Protein AF-A0A957TPV7-F1 (afdb_monomer_lite)

Foldseek 3Di:
DKAWFWQQPPVVVVRDTDIFIWAFDDADPVQQWTWIHGVVDPDGGDIDHVVSGVVGRVVVVVDDDDDDDDDDDD

pLDDT: mean 95.61, std 5.37, range [62.62, 98.5]

Sequence (74 aa):
VIVNVKTIGWTHWQNEETYHAVVVVGIDYDNQLIFIHDPFFSHAPIELTFTTFLVGWEEQRRQYAVIKLAELYE

Secondary structure (DSSP, 8-state):
-EEEEE-TT-GGGTT---EEEEEEEEEETTTTEEEEE-TT-SS-PEEEEHHHHHHHHHTTTT-EE---------

Radius of gyration: 13.43 Å; chains: 1; bounding box: 46×27×29 Å

Structure (mmCIF, N/CA/C/O backbone):
data_AF-A0A957TPV7-F1
#
_entry.id   AF-A0A957TPV7-F1
#
loop_
_atom_site.group_PDB
_atom_site.id
_atom_site.type_symbol
_atom_site.label_atom_id
_atom_site.label_alt_id
_atom_site.label_comp_id
_atom_site.label_asym_id
_atom_site.label_entity_id
_atom_site.label_seq_id
_atom_site.pdbx_PDB_ins_code
_atom_site.Cartn_x
_atom_site.Cartn_y
_atom_site.Cartn_z
_atom_site.occupancy
_atom_site.B_iso_or_equiv
_atom_site.auth_seq_id
_atom_site.auth_comp_id
_atom_site.auth_asym_id
_atom_site.auth_atom_id
_atom_site.pdbx_PDB_model_num
ATOM 1 N N . VAL A 1 1 ? -8.137 -0.813 4.207 1.00 96.06 1 VAL A N 1
ATOM 2 C CA . VAL A 1 1 ? -8.302 0.501 3.525 1.00 96.06 1 VAL A CA 1
ATOM 3 C C . VAL A 1 1 ? -7.693 0.385 2.139 1.00 96.06 1 VAL A C 1
ATOM 5 O O . VAL A 1 1 ? -6.610 -0.171 2.055 1.00 96.06 1 VAL A O 1
ATOM 8 N N . ILE A 1 2 ? -8.368 0.822 1.075 1.00 98.12 2 ILE A N 1
ATOM 9 C CA . ILE A 1 2 ? -7.817 0.784 -0.292 1.00 98.12 2 ILE A CA 1
ATOM 10 C C . ILE A 1 2 ? -7.108 2.109 -0.554 1.00 98.12 2 ILE A C 1
ATOM 12 O O . ILE A 1 2 ? -7.671 3.164 -0.272 1.00 98.12 2 ILE A O 1
ATOM 16 N N . VAL A 1 3 ? -5.886 2.069 -1.068 1.00 98.31 3 VAL A N 1
ATOM 17 C CA . VAL A 1 3 ? -5.022 3.241 -1.212 1.00 98.31 3 VAL A CA 1
ATOM 18 C C . VAL A 1 3 ? -4.442 3.290 -2.620 1.00 98.31 3 VAL A C 1
ATOM 20 O O . VAL A 1 3 ? -3.947 2.277 -3.110 1.00 98.31 3 VAL A O 1
ATOM 23 N N . ASN A 1 4 ? -4.507 4.461 -3.259 1.00 98.06 4 ASN A N 1
ATOM 24 C CA . ASN A 1 4 ? -3.799 4.720 -4.512 1.00 98.06 4 ASN A CA 1
ATOM 25 C C . ASN A 1 4 ? -2.361 5.148 -4.190 1.00 98.06 4 ASN A C 1
ATOM 27 O O . ASN A 1 4 ? -2.156 6.047 -3.373 1.00 98.06 4 ASN A O 1
ATOM 31 N N . VAL A 1 5 ? -1.378 4.507 -4.812 1.00 97.88 5 VAL A N 1
ATOM 32 C CA . VAL A 1 5 ? 0.050 4.713 -4.547 1.00 97.88 5 VAL A CA 1
ATOM 33 C C . VAL A 1 5 ? 0.850 4.736 -5.844 1.00 97.88 5 VAL A C 1
ATOM 35 O O . VAL A 1 5 ? 0.479 4.113 -6.838 1.00 97.88 5 VAL A O 1
ATOM 38 N N . LYS A 1 6 ? 1.988 5.428 -5.812 1.00 98.12 6 LYS A N 1
ATOM 39 C CA . LYS A 1 6 ? 3.084 5.234 -6.762 1.00 98.12 6 LYS A CA 1
ATOM 40 C C . LYS A 1 6 ? 4.182 4.409 -6.082 1.00 98.12 6 LYS A C 1
ATOM 42 O O . LYS A 1 6 ? 4.549 4.719 -4.953 1.00 98.12 6 LYS A O 1
ATOM 47 N N . THR A 1 7 ? 4.723 3.383 -6.734 1.00 97.25 7 THR A N 1
ATOM 48 C CA . THR A 1 7 ? 5.650 2.387 -6.137 1.00 97.25 7 THR A CA 1
ATOM 49 C C . THR A 1 7 ? 7.094 2.893 -5.943 1.00 97.25 7 THR A C 1
ATOM 51 O O . THR A 1 7 ? 8.063 2.145 -6.074 1.00 97.25 7 THR A O 1
ATOM 54 N N . ILE A 1 8 ? 7.270 4.180 -5.628 1.00 96.50 8 ILE A N 1
ATOM 55 C CA . ILE A 1 8 ? 8.584 4.828 -5.499 1.00 96.50 8 ILE A CA 1
ATOM 56 C C . ILE A 1 8 ? 9.378 4.207 -4.350 1.00 96.50 8 ILE A C 1
ATOM 58 O O . ILE A 1 8 ? 8.979 4.279 -3.187 1.00 96.50 8 ILE A O 1
ATOM 62 N N . GLY A 1 9 ? 10.534 3.628 -4.679 1.00 93.81 9 GLY A N 1
ATOM 63 C CA . GLY A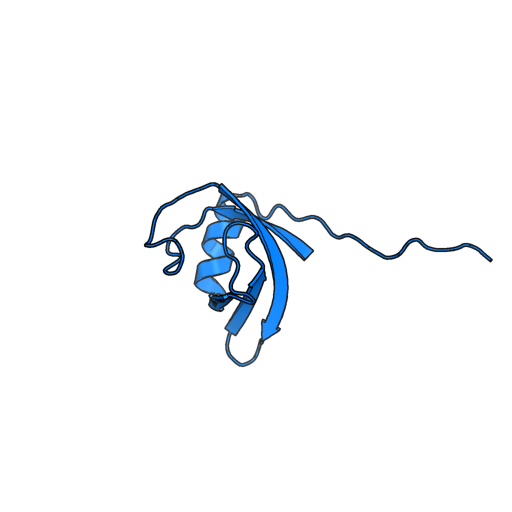 1 9 ? 11.424 2.997 -3.701 1.00 93.81 9 GLY A CA 1
ATOM 64 C C . GLY A 1 9 ? 10.870 1.699 -3.106 1.00 93.81 9 GLY A C 1
ATOM 65 O O . GLY A 1 9 ? 11.297 1.290 -2.025 1.00 93.81 9 GLY A O 1
ATOM 66 N N . TRP A 1 10 ? 9.898 1.062 -3.768 1.00 96.38 10 TRP A N 1
ATOM 67 C CA . TRP A 1 10 ? 9.342 -0.217 -3.332 1.00 96.38 10 TRP A CA 1
ATOM 68 C C . TRP A 1 10 ? 10.215 -1.357 -3.866 1.00 96.38 10 TRP A C 1
ATOM 70 O O . TRP A 1 10 ? 10.237 -1.657 -5.060 1.00 96.38 10 TRP A O 1
ATOM 80 N N . THR A 1 11 ? 10.945 -2.019 -2.967 1.00 94.88 11 THR A N 1
ATOM 81 C CA . THR A 1 11 ? 11.922 -3.066 -3.318 1.00 94.88 11 THR A CA 1
ATOM 82 C C . THR A 1 11 ? 11.285 -4.292 -3.971 1.00 94.88 11 THR A C 1
ATOM 84 O O . THR A 1 11 ? 11.883 -4.882 -4.867 1.00 94.88 11 THR A O 1
ATOM 87 N N . HIS A 1 12 ? 10.062 -4.654 -3.576 1.00 94.44 12 HIS A N 1
ATOM 88 C CA . HIS A 1 12 ? 9.315 -5.772 -4.163 1.00 94.44 12 HIS A CA 1
ATOM 89 C C . HIS A 1 12 ? 8.876 -5.506 -5.615 1.00 94.44 12 HIS A C 1
ATOM 91 O O . HIS A 1 12 ? 8.686 -6.454 -6.371 1.00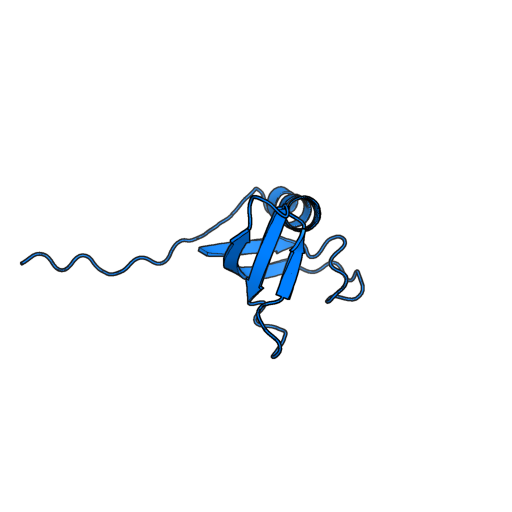 94.44 12 HIS A O 1
ATOM 97 N N . TRP A 1 13 ? 8.816 -4.235 -6.027 1.00 95.88 13 TRP A N 1
ATOM 98 C CA . TRP A 1 13 ? 8.667 -3.802 -7.422 1.00 95.88 13 TRP A CA 1
ATOM 99 C C . TRP A 1 13 ? 10.012 -3.619 -8.143 1.00 95.88 13 TRP A C 1
ATOM 101 O O . TRP A 1 13 ? 10.058 -3.051 -9.224 1.00 95.88 13 TRP A O 1
ATOM 111 N N . GLN A 1 14 ? 11.131 -4.057 -7.554 1.00 94.94 14 GLN A N 1
ATOM 112 C CA . GLN A 1 14 ? 12.482 -3.871 -8.107 1.00 94.94 14 GLN A CA 1
ATOM 113 C C . GLN A 1 14 ? 12.822 -2.397 -8.409 1.00 94.94 14 GLN A C 1
ATOM 115 O O . GLN A 1 14 ? 13.643 -2.106 -9.276 1.00 94.94 14 GLN A O 1
ATOM 120 N N . ASN A 1 15 ? 12.224 -1.465 -7.654 1.00 90.69 15 ASN A N 1
ATOM 121 C CA . ASN A 1 15 ? 12.282 -0.014 -7.875 1.00 90.69 15 ASN A CA 1
ATOM 122 C C . ASN A 1 15 ? 11.657 0.468 -9.197 1.00 90.69 15 ASN A C 1
ATOM 124 O O . ASN A 1 15 ? 11.889 1.611 -9.591 1.00 90.69 15 ASN A O 1
ATOM 128 N N . GLU A 1 16 ? 10.853 -0.357 -9.872 1.00 96.38 16 GLU A N 1
ATOM 129 C CA . GLU A 1 16 ? 9.990 0.127 -10.944 1.00 96.38 16 GLU A CA 1
ATOM 130 C C . GLU A 1 16 ? 8.905 1.040 -10.369 1.00 96.38 16 GLU A C 1
ATOM 132 O O . GLU A 1 16 ? 8.252 0.722 -9.371 1.00 96.38 16 GLU A O 1
ATOM 137 N N . GLU A 1 17 ? 8.712 2.191 -11.010 1.00 96.56 17 GLU A N 1
ATOM 138 C CA . GLU A 1 17 ? 7.705 3.174 -10.628 1.00 96.56 17 GLU A CA 1
ATOM 139 C C . GLU A 1 17 ? 6.445 3.007 -11.482 1.00 96.56 17 GLU A C 1
ATOM 141 O O . GLU A 1 17 ? 6.404 3.399 -12.648 1.00 96.56 17 GLU A O 1
ATOM 146 N N . THR A 1 18 ? 5.393 2.468 -10.878 1.00 96.75 18 THR A N 1
ATOM 147 C CA . THR A 1 18 ? 4.063 2.320 -11.469 1.00 96.75 18 THR A CA 1
ATOM 148 C C . THR A 1 18 ? 2.991 2.850 -10.517 1.00 96.75 18 THR A C 1
ATOM 150 O O . THR A 1 18 ? 3.259 3.128 -9.344 1.00 96.75 18 THR A O 1
ATOM 153 N N . TYR A 1 19 ? 1.774 3.023 -11.029 1.00 97.19 19 TYR A N 1
ATOM 154 C CA . TYR A 1 19 ? 0.602 3.374 -10.230 1.00 97.19 19 TYR A CA 1
ATOM 155 C C . TYR A 1 19 ? -0.165 2.116 -9.861 1.00 97.19 19 TYR A C 1
ATOM 157 O O . TYR A 1 19 ? -0.407 1.260 -10.716 1.00 97.19 19 TYR A O 1
ATOM 165 N N . HIS A 1 20 ? -0.585 2.019 -8.604 1.00 96.62 20 HIS A N 1
ATOM 166 C CA . HIS A 1 20 ? -1.2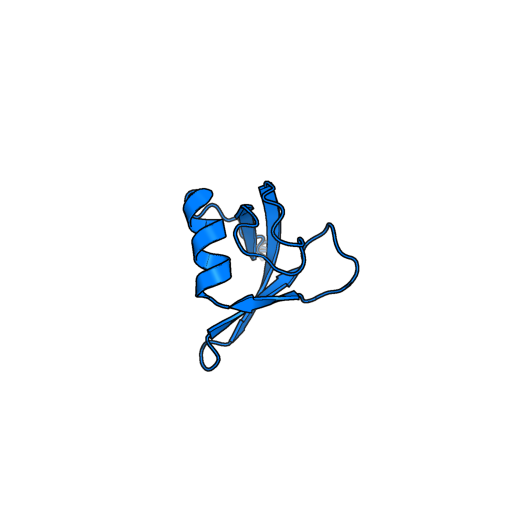96 0.845 -8.132 1.00 96.62 20 HIS A CA 1
ATOM 167 C C . HIS A 1 20 ? -2.337 1.169 -7.062 1.00 96.62 20 HIS A C 1
ATOM 169 O O . HIS A 1 20 ? -2.238 2.163 -6.343 1.00 96.62 20 HIS A O 1
ATOM 175 N N . ALA A 1 21 ? -3.340 0.298 -6.954 1.00 97.62 21 ALA A N 1
ATOM 176 C CA . ALA A 1 21 ? -4.305 0.313 -5.865 1.00 97.62 21 ALA A CA 1
ATOM 177 C C . ALA A 1 21 ? -4.013 -0.869 -4.938 1.00 97.62 21 ALA A C 1
ATOM 179 O O . ALA A 1 21 ? -4.150 -2.025 -5.335 1.00 97.62 21 ALA A O 1
ATOM 180 N N . VAL A 1 22 ? -3.621 -0.574 -3.701 1.00 97.81 22 VAL A N 1
ATOM 181 C CA . VAL A 1 22 ? -3.244 -1.580 -2.697 1.00 97.81 22 VAL A CA 1
ATOM 182 C C . VAL A 1 22 ? -4.206 -1.555 -1.519 1.00 97.81 22 VAL A C 1
ATOM 184 O O . VAL A 1 22 ? -4.855 -0.542 -1.249 1.00 97.81 22 VAL A O 1
ATOM 187 N N . VAL A 1 23 ? -4.305 -2.661 -0.785 1.00 98.19 23 VAL A N 1
ATOM 188 C CA . VAL A 1 23 ? -5.106 -2.731 0.442 1.00 98.19 23 VAL A CA 1
ATOM 189 C C . VAL A 1 23 ? -4.181 -2.696 1.646 1.00 98.19 23 VAL A C 1
ATOM 191 O O . VAL A 1 23 ? -3.436 -3.639 1.876 1.00 98.19 23 VAL A O 1
ATOM 194 N N . VAL A 1 24 ? -4.257 -1.646 2.458 1.00 97.88 24 VAL A N 1
ATOM 195 C CA . VAL A 1 24 ? -3.624 -1.626 3.783 1.00 97.88 24 VAL A CA 1
ATOM 196 C C . VAL A 1 24 ? -4.420 -2.541 4.711 1.00 97.88 24 VAL A C 1
ATOM 198 O O . VAL A 1 24 ? -5.626 -2.319 4.909 1.00 97.88 24 VAL A O 1
ATOM 201 N N . VAL A 1 25 ? -3.739 -3.553 5.254 1.00 97.56 25 VAL A N 1
ATOM 202 C CA . VAL A 1 25 ? -4.307 -4.609 6.113 1.00 97.56 25 VAL A CA 1
ATOM 203 C C . VAL A 1 25 ? -3.774 -4.579 7.546 1.00 97.56 25 VAL A C 1
ATOM 205 O O . VAL A 1 25 ? -4.395 -5.163 8.428 1.00 97.56 25 VAL A O 1
ATOM 208 N N . GLY A 1 26 ? -2.674 -3.869 7.803 1.00 97.56 26 GLY A N 1
ATOM 209 C CA . GLY A 1 26 ? -2.107 -3.731 9.143 1.00 97.56 26 GLY A CA 1
ATOM 210 C C . GLY A 1 26 ? -1.160 -2.542 9.258 1.00 97.56 26 GLY A C 1
ATOM 211 O O . GLY A 1 26 ? -0.569 -2.109 8.267 1.00 97.56 26 GLY A O 1
ATOM 212 N N . ILE A 1 27 ? -1.035 -2.020 10.476 1.00 98.00 27 ILE A N 1
ATOM 213 C CA . ILE A 1 27 ? -0.106 -0.949 10.844 1.00 98.00 27 ILE A CA 1
ATOM 214 C C . ILE A 1 27 ? 0.523 -1.339 12.183 1.00 98.00 27 ILE A C 1
ATOM 216 O O . ILE A 1 27 ? -0.197 -1.542 13.159 1.00 98.00 27 ILE A O 1
ATOM 220 N N . ASP A 1 28 ? 1.848 -1.428 12.219 1.00 98.12 28 ASP A N 1
ATOM 221 C CA . ASP A 1 28 ? 2.642 -1.559 13.437 1.00 98.12 28 ASP A CA 1
ATOM 222 C C . ASP A 1 28 ? 3.325 -0.216 13.713 1.00 98.12 28 ASP A C 1
ATOM 224 O O . ASP A 1 28 ? 4.265 0.194 13.025 1.00 98.12 28 ASP A O 1
ATOM 228 N N . TYR A 1 29 ? 2.800 0.502 14.704 1.00 97.06 29 TYR A N 1
ATOM 229 C CA . TYR A 1 29 ? 3.300 1.819 15.084 1.00 97.06 29 TYR A CA 1
ATOM 230 C C . TYR A 1 29 ? 4.637 1.758 15.826 1.00 97.06 29 TYR A C 1
ATOM 232 O O . TYR A 1 29 ? 5.423 2.696 15.693 1.00 97.06 29 TYR A O 1
ATOM 240 N N . ASP A 1 30 ? 4.919 0.684 16.562 1.00 98.00 30 ASP A N 1
ATOM 241 C CA . ASP A 1 30 ? 6.144 0.575 17.358 1.00 98.00 30 ASP A CA 1
ATOM 242 C C . ASP A 1 30 ? 7.355 0.361 16.444 1.00 98.00 30 ASP A C 1
ATOM 244 O O . ASP A 1 30 ? 8.401 0.983 16.633 1.00 98.00 30 ASP A O 1
ATOM 248 N N . ASN A 1 31 ? 7.183 -0.445 15.393 1.00 98.00 31 ASN A N 1
ATOM 249 C CA . ASN A 1 31 ? 8.231 -0.730 14.410 1.00 98.00 31 ASN A CA 1
ATOM 250 C C . ASN A 1 31 ? 8.174 0.162 13.157 1.00 98.00 31 ASN A C 1
ATOM 252 O O . ASN A 1 31 ? 9.040 0.052 12.290 1.00 98.00 31 ASN A O 1
ATOM 256 N N . GLN A 1 32 ? 7.189 1.065 13.055 1.00 98.19 32 GLN A N 1
ATOM 257 C CA . GLN A 1 32 ? 6.974 1.944 11.894 1.00 98.19 32 GLN A CA 1
ATOM 258 C C . GLN A 1 32 ? 6.779 1.160 10.580 1.00 98.19 32 GLN A C 1
ATOM 260 O O . GLN A 1 32 ? 7.335 1.521 9.534 1.00 98.19 32 GLN A O 1
ATOM 265 N N . LEU A 1 33 ? 5.964 0.098 10.625 1.00 98.38 33 LEU A N 1
ATOM 266 C CA . LEU A 1 33 ? 5.695 -0.798 9.495 1.00 98.38 33 LEU A CA 1
ATOM 267 C C . LEU A 1 33 ? 4.227 -0.763 9.054 1.00 98.38 33 LEU A C 1
ATOM 269 O O . LEU A 1 33 ? 3.304 -0.811 9.865 1.00 98.38 33 LEU A O 1
ATOM 273 N N . ILE A 1 34 ? 4.005 -0.721 7.745 1.00 98.19 34 ILE A N 1
ATOM 274 C CA . ILE A 1 34 ? 2.701 -0.873 7.099 1.00 98.19 34 ILE A CA 1
ATOM 275 C C . ILE A 1 34 ? 2.694 -2.192 6.337 1.00 98.19 34 ILE A C 1
ATOM 277 O O . ILE A 1 34 ? 3.629 -2.512 5.607 1.00 98.19 34 ILE A O 1
ATOM 281 N N . PHE A 1 35 ? 1.595 -2.926 6.469 1.00 98.50 35 PHE A N 1
ATOM 282 C CA . PHE A 1 35 ? 1.370 -4.188 5.780 1.00 98.50 35 PHE A CA 1
ATOM 283 C C . PHE A 1 35 ? 0.297 -3.998 4.711 1.00 98.50 35 PHE A C 1
ATOM 285 O O . PHE A 1 35 ? -0.820 -3.550 5.009 1.00 98.50 35 PHE A O 1
ATOM 292 N N . ILE A 1 36 ? 0.630 -4.340 3.467 1.00 98.38 36 ILE A N 1
ATOM 293 C CA . ILE A 1 36 ? -0.256 -4.182 2.311 1.00 98.38 36 ILE A CA 1
ATOM 294 C C . ILE A 1 36 ? -0.522 -5.507 1.599 1.00 98.38 36 ILE A C 1
ATOM 296 O O . ILE A 1 36 ? 0.318 -6.402 1.567 1.00 98.38 36 ILE A O 1
ATOM 300 N N . HIS A 1 37 ? -1.689 -5.615 0.975 1.00 98.44 37 HIS A N 1
ATOM 301 C CA . HIS A 1 37 ? -1.937 -6.551 -0.115 1.00 98.44 37 HIS A CA 1
ATOM 302 C C . HIS A 1 37 ? -1.871 -5.773 -1.427 1.00 98.44 37 HIS A C 1
ATOM 304 O O . HIS A 1 37 ? -2.689 -4.880 -1.668 1.00 98.44 37 HIS A O 1
ATOM 310 N N . ASP A 1 38 ? -0.901 -6.119 -2.263 1.00 97.38 38 ASP A N 1
ATOM 311 C CA . ASP A 1 38 ? -0.783 -5.622 -3.626 1.00 97.38 38 ASP A CA 1
ATOM 312 C C . ASP A 1 38 ? -1.330 -6.703 -4.582 1.00 97.38 38 ASP A C 1
ATOM 314 O O . ASP A 1 38 ? -0.795 -7.813 -4.594 1.00 97.38 38 ASP A O 1
ATOM 318 N N . PRO A 1 39 ? -2.393 -6.430 -5.366 1.00 96.56 39 PRO A N 1
ATOM 319 C CA . PRO A 1 39 ? -3.043 -7.444 -6.196 1.00 96.56 39 PRO A CA 1
ATOM 320 C C . PRO A 1 39 ? -2.172 -7.982 -7.341 1.00 96.56 39 PRO A C 1
ATOM 322 O O . PRO A 1 39 ? -2.549 -8.981 -7.953 1.00 96.56 39 PRO A O 1
ATOM 325 N N . PHE A 1 40 ? -1.030 -7.357 -7.642 1.00 97.00 40 PHE A N 1
ATOM 326 C CA . PHE A 1 40 ? -0.081 -7.875 -8.625 1.00 97.00 40 PHE A CA 1
ATOM 327 C C . PHE A 1 40 ? 0.683 -9.102 -8.100 1.00 97.00 40 PHE A C 1
ATOM 329 O O . PHE A 1 40 ? 1.072 -9.971 -8.881 1.00 97.00 40 PHE A O 1
ATOM 336 N N . PHE A 1 41 ? 0.870 -9.212 -6.780 1.00 96.69 41 PHE A N 1
ATOM 337 C CA . PHE A 1 41 ? 1.645 -10.285 -6.162 1.00 96.69 41 PHE A CA 1
ATOM 338 C C . PHE A 1 41 ? 0.749 -11.301 -5.452 1.00 96.69 41 PHE A C 1
ATOM 340 O O . PHE A 1 41 ? -0.168 -10.962 -4.711 1.00 96.69 41 PHE A O 1
ATOM 347 N N . SER A 1 42 ? 1.067 -12.586 -5.618 1.00 95.44 42 SER A N 1
ATOM 348 C CA . SER A 1 42 ? 0.389 -13.673 -4.901 1.00 95.44 42 SER A CA 1
ATOM 349 C C . SER A 1 42 ? 0.868 -13.841 -3.455 1.00 95.44 42 SER A C 1
ATOM 351 O O . SER A 1 42 ? 0.217 -14.526 -2.670 1.00 95.44 42 SER A O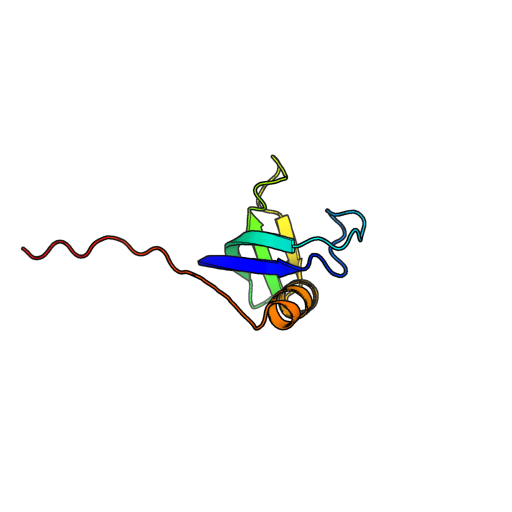 1
ATOM 353 N N . HIS A 1 43 ? 2.026 -13.273 -3.106 1.00 94.62 43 HIS A N 1
ATOM 354 C CA . HIS A 1 43 ? 2.562 -13.292 -1.750 1.00 94.62 43 HIS A CA 1
ATOM 355 C C . HIS A 1 43 ? 2.080 -12.060 -0.985 1.00 94.62 43 HIS A C 1
ATOM 357 O O . HIS A 1 43 ? 2.277 -10.932 -1.432 1.00 94.62 43 HIS A O 1
ATOM 363 N N . ALA A 1 44 ? 1.451 -12.288 0.164 1.00 95.56 44 ALA A N 1
ATOM 364 C CA . ALA A 1 44 ? 0.882 -11.245 0.999 1.00 95.56 44 ALA A CA 1
ATOM 365 C C . ALA A 1 44 ? 0.843 -11.690 2.478 1.00 95.56 44 ALA A C 1
ATOM 367 O O . ALA A 1 44 ? 0.763 -12.896 2.738 1.00 95.56 44 ALA A O 1
ATOM 368 N N . PRO A 1 45 ? 0.844 -10.744 3.437 1.00 97.50 45 PRO A N 1
ATOM 369 C CA . PRO A 1 45 ? 1.028 -9.307 3.231 1.00 97.50 45 PRO A CA 1
ATOM 370 C C . PRO A 1 45 ? 2.483 -8.942 2.903 1.00 97.50 45 PRO A C 1
ATOM 372 O O . PRO A 1 45 ? 3.416 -9.616 3.328 1.00 97.50 45 PRO A O 1
ATOM 375 N N . ILE A 1 46 ? 2.665 -7.855 2.158 1.00 98.00 46 ILE A N 1
ATOM 376 C CA . ILE A 1 46 ? 3.972 -7.246 1.901 1.00 98.00 46 ILE A CA 1
ATOM 377 C C . ILE A 1 46 ? 4.214 -6.175 2.963 1.00 98.00 46 ILE A C 1
ATOM 379 O O . ILE A 1 46 ? 3.359 -5.319 3.200 1.00 98.00 46 ILE A O 1
ATOM 383 N N . GLU A 1 47 ? 5.381 -6.228 3.594 1.00 97.88 47 GLU A N 1
ATOM 384 C CA . GLU A 1 47 ? 5.829 -5.253 4.584 1.00 97.88 47 GLU A CA 1
ATOM 385 C C . GLU A 1 47 ? 6.517 -4.059 3.910 1.00 97.88 47 GLU A C 1
ATOM 387 O O . GLU A 1 47 ? 7.341 -4.215 3.005 1.00 97.88 47 GLU A O 1
ATOM 392 N N . LEU A 1 48 ? 6.188 -2.854 4.372 1.00 97.56 48 LEU A N 1
ATOM 393 C CA . LEU A 1 48 ? 6.826 -1.599 3.995 1.00 97.56 48 LEU A CA 1
ATOM 394 C C . LEU A 1 48 ? 7.080 -0.747 5.236 1.00 97.56 48 LEU A C 1
ATOM 396 O O . LEU A 1 48 ? 6.301 -0.768 6.184 1.00 97.56 48 LEU A O 1
ATOM 400 N N . THR A 1 49 ? 8.115 0.090 5.205 1.00 97.94 49 THR A N 1
ATOM 401 C CA . THR A 1 49 ? 8.258 1.142 6.222 1.00 97.94 49 THR A CA 1
ATOM 402 C C . THR A 1 49 ? 7.206 2.234 6.019 1.00 97.94 49 THR A C 1
ATOM 404 O O . THR A 1 49 ? 6.758 2.478 4.892 1.00 97.94 49 THR A O 1
ATOM 407 N N . PHE A 1 50 ? 6.863 2.955 7.090 1.00 97.50 50 PHE A N 1
ATOM 408 C CA . P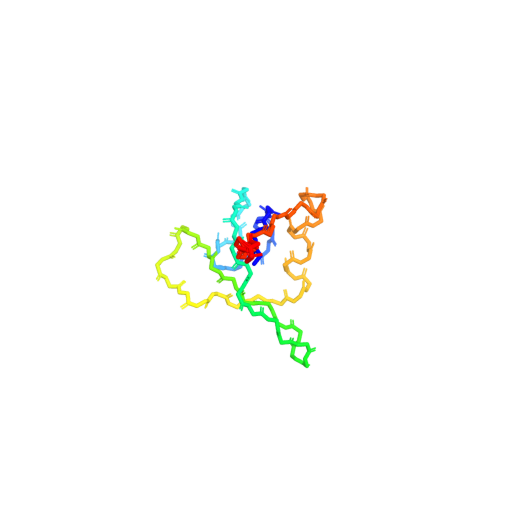HE A 1 50 ? 5.996 4.136 7.019 1.00 97.50 50 PHE A CA 1
ATOM 409 C C . PHE A 1 50 ? 6.493 5.126 5.967 1.00 97.50 50 PHE A C 1
ATOM 411 O O . PHE A 1 50 ? 5.724 5.544 5.108 1.00 97.50 50 PHE A O 1
ATOM 418 N N . THR A 1 51 ? 7.782 5.466 5.998 1.00 97.31 51 THR A N 1
ATOM 419 C CA . THR A 1 51 ? 8.389 6.426 5.069 1.00 97.31 51 THR A CA 1
ATOM 420 C C . THR A 1 51 ? 8.209 5.993 3.616 1.00 97.31 51 THR A C 1
ATOM 422 O O . THR A 1 51 ? 7.727 6.779 2.802 1.00 97.31 51 THR A O 1
ATOM 425 N N . THR A 1 52 ? 8.535 4.738 3.292 1.00 97.06 52 THR A N 1
ATOM 426 C CA . THR A 1 52 ? 8.419 4.199 1.927 1.00 97.06 52 THR A CA 1
ATOM 427 C C . THR A 1 52 ? 6.976 4.235 1.421 1.00 97.06 52 THR A C 1
ATOM 429 O O . THR A 1 52 ? 6.721 4.618 0.279 1.00 97.06 52 THR A O 1
ATOM 432 N N . PHE A 1 53 ? 6.013 3.875 2.269 1.00 97.88 53 PHE A N 1
ATOM 433 C CA . PHE A 1 53 ? 4.599 3.931 1.907 1.00 97.88 53 PHE A CA 1
ATOM 434 C C . PHE A 1 53 ? 4.094 5.377 1.752 1.00 97.88 53 PHE A C 1
ATOM 436 O O . PHE A 1 53 ? 3.412 5.697 0.778 1.00 97.88 53 PHE A O 1
ATOM 443 N N . LEU A 1 54 ? 4.443 6.265 2.691 1.00 97.44 54 LEU A N 1
ATOM 444 C CA . LEU A 1 54 ? 3.978 7.654 2.722 1.00 97.44 54 LEU A CA 1
ATOM 445 C C . LEU A 1 54 ? 4.426 8.452 1.498 1.00 97.44 54 LEU A C 1
ATOM 447 O O . LEU A 1 54 ? 3.629 9.231 0.985 1.00 97.44 54 LEU A O 1
ATOM 451 N N . VAL A 1 55 ? 5.654 8.246 1.011 1.00 97.75 55 VAL A N 1
ATOM 452 C CA . VAL A 1 55 ? 6.141 8.891 -0.221 1.00 97.75 55 VAL A CA 1
ATOM 453 C C . VAL A 1 55 ? 5.262 8.499 -1.410 1.00 97.75 55 VAL A C 1
ATOM 455 O O . VAL A 1 55 ? 4.741 9.367 -2.106 1.00 97.75 55 VAL A O 1
ATOM 458 N N . GLY A 1 56 ? 5.019 7.198 -1.601 1.00 97.25 56 GLY A N 1
ATOM 459 C CA . GLY A 1 56 ? 4.177 6.706 -2.694 1.00 97.25 56 GLY A CA 1
ATOM 460 C C . GLY A 1 56 ? 2.724 7.183 -2.617 1.00 97.25 56 GLY A C 1
ATOM 461 O O . GLY A 1 56 ? 2.094 7.434 -3.645 1.00 97.25 56 GLY A O 1
ATOM 462 N N . TRP A 1 57 ? 2.193 7.334 -1.403 1.00 98.06 57 TRP A N 1
ATOM 463 C CA . TRP A 1 57 ? 0.834 7.819 -1.167 1.00 98.06 57 TRP A CA 1
ATOM 464 C C . TRP A 1 57 ? 0.696 9.339 -1.355 1.00 98.06 57 TRP A C 1
ATOM 466 O O . TRP A 1 57 ? -0.299 9.802 -1.918 1.00 98.06 57 TRP A O 1
ATOM 476 N N . GLU A 1 58 ? 1.688 10.126 -0.927 1.00 98.12 58 GLU A N 1
ATOM 477 C CA . GLU A 1 58 ? 1.726 11.586 -1.115 1.00 98.12 58 GLU A CA 1
ATOM 478 C C . GLU A 1 58 ? 1.723 11.961 -2.600 1.00 98.12 58 GLU A C 1
ATOM 480 O O . GLU A 1 58 ? 0.959 12.828 -3.018 1.00 98.12 58 GLU A O 1
ATOM 485 N N . GLU A 1 59 ? 2.486 11.238 -3.419 1.00 97.50 59 GLU A N 1
ATOM 486 C CA . GLU A 1 59 ? 2.527 11.437 -4.874 1.00 97.50 59 GLU A CA 1
ATOM 487 C C . GLU A 1 59 ? 1.164 11.205 -5.540 1.00 97.50 59 GLU A C 1
ATOM 489 O O . GLU A 1 59 ? 0.873 11.754 -6.602 1.00 97.50 59 GLU A O 1
ATOM 494 N N . GLN A 1 60 ? 0.293 10.425 -4.896 1.00 97.19 60 GLN A N 1
ATOM 495 C CA . GLN A 1 60 ? -1.101 10.214 -5.293 1.00 97.19 60 GLN A CA 1
ATOM 496 C C . GLN A 1 60 ? -2.085 11.066 -4.476 1.00 97.19 60 GLN A C 1
ATOM 498 O O . GLN A 1 60 ? -3.262 10.726 -4.344 1.00 97.19 60 GLN A O 1
ATOM 503 N N . ARG A 1 61 ? -1.618 12.197 -3.927 1.00 97.38 61 ARG A N 1
ATOM 504 C CA . ARG A 1 61 ? -2.405 13.179 -3.157 1.00 97.38 61 ARG A CA 1
ATOM 505 C C . ARG A 1 61 ? -3.163 12.564 -1.987 1.00 97.38 61 ARG A C 1
ATOM 507 O O . ARG A 1 61 ? -4.277 12.980 -1.669 1.00 97.38 61 ARG A O 1
ATOM 514 N N . ARG A 1 62 ? -2.575 11.538 -1.376 1.00 96.81 62 ARG A N 1
ATOM 515 C CA . ARG A 1 62 ? -3.149 10.796 -0.255 1.00 96.81 62 ARG A CA 1
ATOM 516 C C . ARG A 1 62 ? -4.556 10.244 -0.525 1.00 96.81 62 ARG A C 1
ATOM 518 O O . ARG A 1 62 ? -5.383 10.171 0.381 1.00 96.81 62 ARG A O 1
ATOM 525 N N . GLN A 1 63 ? -4.850 9.837 -1.759 1.00 98.06 63 GLN A N 1
ATOM 526 C CA . GLN A 1 63 ? -6.145 9.245 -2.102 1.00 98.06 63 GLN A CA 1
ATOM 527 C C . GLN A 1 63 ? -6.343 7.879 -1.433 1.00 98.06 63 GLN A C 1
ATOM 529 O O . GLN A 1 63 ? -5.467 7.014 -1.475 1.00 98.06 63 GLN A O 1
ATOM 534 N N . TYR A 1 64 ? -7.515 7.673 -0.832 1.00 98.00 64 TYR A N 1
ATOM 535 C CA . TYR A 1 64 ? -7.907 6.399 -0.238 1.00 98.00 64 TYR A CA 1
ATOM 536 C C . TYR A 1 64 ? -9.422 6.193 -0.310 1.00 98.00 64 TYR A C 1
ATOM 538 O O . TYR A 1 64 ? -10.197 7.142 -0.430 1.00 98.00 64 TYR A O 1
ATOM 546 N N . ALA A 1 65 ? -9.833 4.935 -0.205 1.00 97.25 65 ALA A N 1
ATOM 547 C CA . ALA A 1 65 ? -11.216 4.519 -0.065 1.00 97.25 65 ALA A CA 1
ATOM 548 C C . ALA A 1 65 ? -11.354 3.536 1.104 1.00 97.25 65 ALA A C 1
ATOM 550 O O . ALA A 1 65 ? -10.477 2.708 1.376 1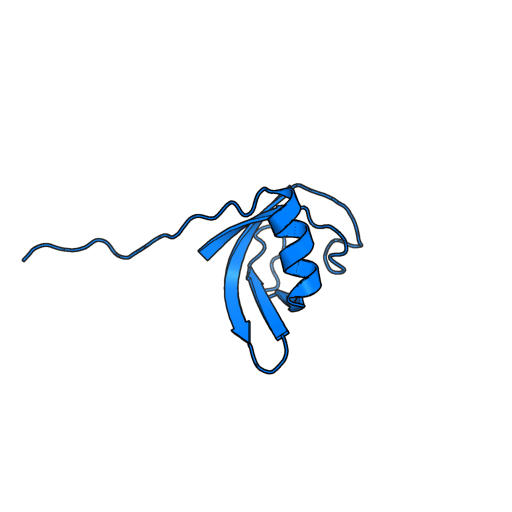.00 97.25 65 ALA A O 1
ATOM 551 N N . VAL A 1 66 ? -12.486 3.610 1.799 1.00 94.75 66 VAL A N 1
ATOM 552 C CA . VAL A 1 66 ? -12.837 2.694 2.886 1.00 94.75 66 VAL A CA 1
ATOM 553 C C . VAL A 1 66 ? -14.120 1.975 2.505 1.00 94.75 66 VAL A C 1
ATOM 555 O O . VAL A 1 66 ? -15.130 2.611 2.217 1.00 94.75 66 VAL A O 1
ATOM 558 N N . ILE A 1 67 ? -14.074 0.646 2.521 1.00 90.06 67 ILE A N 1
ATOM 559 C CA . ILE A 1 67 ? -15.268 -0.193 2.457 1.00 90.06 67 ILE A CA 1
ATOM 560 C C . ILE A 1 67 ? -15.657 -0.487 3.903 1.00 90.06 67 ILE A C 1
ATOM 562 O O . ILE A 1 67 ? -14.839 -1.004 4.665 1.00 90.06 67 ILE A O 1
ATOM 566 N N . LYS A 1 68 ? -16.883 -0.123 4.283 1.00 89.88 68 LYS A N 1
ATOM 567 C CA . LYS A 1 68 ? -17.460 -0.421 5.598 1.00 89.88 68 LYS A CA 1
ATOM 568 C C . LYS A 1 68 ? -18.603 -1.421 5.454 1.00 89.88 68 LYS A C 1
ATOM 570 O O . LYS A 1 68 ? -19.186 -1.538 4.377 1.00 89.88 68 LYS A O 1
ATOM 575 N N . LEU A 1 69 ? -18.919 -2.127 6.537 1.00 91.62 69 LEU A N 1
ATOM 576 C CA . LEU A 1 69 ? -20.126 -2.948 6.588 1.00 91.62 69 LEU A CA 1
ATOM 577 C C . LEU A 1 69 ? -21.356 -2.063 6.358 1.00 91.62 69 LEU A C 1
ATOM 579 O O . LEU A 1 69 ? -21.390 -0.911 6.798 1.00 91.62 69 LEU A O 1
ATOM 583 N N . ALA A 1 70 ? -22.347 -2.603 5.650 1.00 87.69 70 ALA A N 1
ATOM 584 C CA . ALA A 1 70 ? -23.630 -1.938 5.508 1.00 87.69 70 ALA A CA 1
ATOM 585 C C . ALA A 1 70 ? -24.282 -1.822 6.891 1.00 87.69 70 ALA A C 1
ATOM 587 O O . ALA A 1 70 ? -24.351 -2.802 7.633 1.00 87.69 70 ALA A O 1
ATOM 588 N N . GLU A 1 71 ? -24.748 -0.624 7.232 1.00 85.94 71 GLU A N 1
ATOM 589 C CA . GLU A 1 71 ? -25.594 -0.430 8.404 1.00 85.94 71 GLU A CA 1
ATOM 590 C C . GLU A 1 71 ? -26.967 -1.012 8.059 1.00 85.94 71 GLU A C 1
ATOM 592 O O . GLU A 1 71 ? -27.676 -0.490 7.197 1.00 85.94 71 GLU A O 1
ATOM 597 N N . LEU A 1 72 ? -27.308 -2.147 8.668 1.00 83.19 72 LEU A N 1
ATOM 598 C CA . LEU A 1 72 ? -28.672 -2.656 8.643 1.00 83.19 72 LEU A CA 1
ATOM 599 C C . LEU A 1 72 ? -29.453 -1.839 9.676 1.00 83.19 72 LEU A C 1
ATOM 601 O O . LEU A 1 72 ? -29.168 -1.931 10.867 1.00 83.19 72 LEU A O 1
ATOM 605 N N . TYR A 1 73 ? -30.381 -0.999 9.221 1.00 75.75 73 TYR A N 1
ATOM 606 C CA . TYR A 1 73 ? -31.374 -0.407 10.114 1.00 75.75 73 TYR A CA 1
ATOM 607 C C . TYR A 1 73 ? -32.355 -1.521 10.511 1.00 75.75 73 TYR A C 1
ATOM 609 O O . TYR A 1 73 ? -32.990 -2.098 9.626 1.00 75.75 73 TYR A O 1
ATOM 617 N N . GLU A 1 74 ? -32.412 -1.854 11.805 1.00 62.62 74 GLU A N 1
ATOM 618 C CA . GLU A 1 74 ? -33.464 -2.704 12.393 1.00 62.62 74 GLU A CA 1
ATOM 619 C C . GLU A 1 74 ? -34.805 -1.964 12.471 1.00 62.62 74 GLU A C 1
ATOM 621 O O . GLU A 1 74 ? -34.802 -0.755 12.811 1.00 62.62 74 GLU A O 1
#